Protein AF-A0A2V7E9S0-F1 (afdb_monomer_lite)

Secondary structure (DSSP, 8-state):
--SSSSSSTTSSSSS---S-S-GGGEE-TT--HHHHHHHHHHHHHHTB-SSSTT-B-HHHHHHHHHHTT-EEPPP-

Radius of gyration: 16.72 Å; chains: 1; bounding box: 44×23×48 Å

Structure (mmCIF, N/CA/C/O backbone):
data_AF-A0A2V7E9S0-F1
#
_entry.id   AF-A0A2V7E9S0-F1
#
loop_
_atom_site.group_PDB
_atom_site.id
_atom_site.type_symbol
_atom_site.label_atom_id
_atom_site.label_alt_id
_atom_site.label_comp_id
_atom_site.label_asym_id
_atom_site.label_entity_id
_atom_site.label_seq_id
_atom_site.pdbx_PDB_ins_code
_atom_site.Cartn_x
_atom_site.Cartn_y
_atom_site.Cartn_z
_atom_site.occupancy
_atom_site.B_iso_or_equiv
_atom_site.auth_seq_id
_atom_site.auth_comp_id
_atom_site.auth_asym_id
_atom_site.auth_ato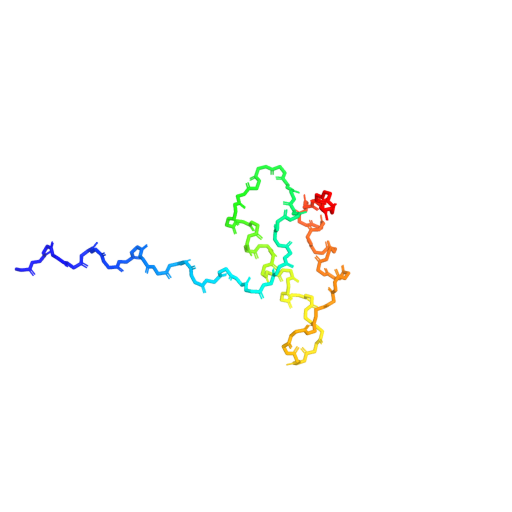m_id
_atom_site.pdbx_PDB_model_num
ATOM 1 N N . MET A 1 1 ? 30.151 3.716 33.783 1.00 45.59 1 MET A N 1
ATOM 2 C CA . MET A 1 1 ? 29.615 4.642 32.763 1.00 45.59 1 MET A CA 1
ATOM 3 C C . MET A 1 1 ? 28.652 3.890 31.835 1.00 45.59 1 MET A C 1
ATOM 5 O O . MET A 1 1 ? 28.957 3.694 30.673 1.00 45.59 1 MET A O 1
ATOM 9 N N . HIS A 1 2 ? 27.514 3.401 32.352 1.00 39.09 2 HIS A N 1
ATOM 10 C CA . HIS A 1 2 ? 26.656 2.412 31.658 1.00 39.09 2 HIS A CA 1
ATOM 11 C C . HIS A 1 2 ? 25.181 2.841 31.523 1.00 39.09 2 HIS A C 1
ATOM 13 O O . HIS A 1 2 ? 24.308 1.997 31.374 1.00 39.09 2 HIS A O 1
ATOM 19 N N . ARG A 1 3 ? 24.858 4.137 31.631 1.00 53.03 3 ARG A N 1
ATOM 20 C CA . ARG A 1 3 ? 23.452 4.601 31.683 1.00 53.03 3 ARG A CA 1
ATOM 21 C C . ARG A 1 3 ? 23.084 5.685 30.669 1.00 53.03 3 ARG A C 1
ATOM 23 O O . ARG A 1 3 ? 22.098 6.377 30.865 1.00 53.03 3 ARG A O 1
ATOM 30 N N . LEU A 1 4 ? 23.855 5.836 29.592 1.00 48.97 4 LEU A N 1
ATOM 31 C CA . LEU A 1 4 ? 23.581 6.837 28.546 1.00 48.97 4 LEU A CA 1
ATOM 32 C C . LEU A 1 4 ? 23.554 6.249 27.126 1.00 48.97 4 LEU A C 1
ATOM 34 O O . LEU A 1 4 ? 23.616 6.990 26.157 1.00 48.97 4 LEU A O 1
ATOM 38 N N . ALA A 1 5 ? 23.454 4.924 26.983 1.00 49.25 5 ALA A N 1
ATOM 39 C CA . ALA A 1 5 ? 23.463 4.260 25.673 1.00 49.25 5 ALA A CA 1
ATOM 40 C C . ALA A 1 5 ? 22.079 3.761 25.212 1.00 49.25 5 ALA A C 1
ATOM 42 O O . ALA A 1 5 ? 21.981 3.084 24.196 1.00 49.25 5 ALA A O 1
ATOM 43 N N . ALA A 1 6 ? 21.004 4.073 25.944 1.00 51.34 6 ALA A N 1
ATOM 44 C CA . ALA A 1 6 ? 19.672 3.508 25.695 1.00 51.34 6 ALA A CA 1
ATOM 45 C C . ALA A 1 6 ? 18.658 4.501 25.090 1.00 51.34 6 ALA A C 1
ATOM 47 O O . ALA A 1 6 ? 17.462 4.244 25.137 1.00 51.34 6 ALA A O 1
ATOM 48 N N . LEU A 1 7 ? 19.106 5.636 24.541 1.00 48.41 7 LEU A N 1
ATOM 49 C CA . LEU A 1 7 ? 18.208 6.683 24.016 1.00 48.41 7 LEU A CA 1
ATOM 50 C C . LEU A 1 7 ? 18.297 6.910 22.498 1.00 48.41 7 LEU A C 1
ATOM 52 O O . LEU A 1 7 ? 17.685 7.843 21.993 1.00 48.41 7 LEU A O 1
ATOM 56 N N . ILE A 1 8 ? 19.018 6.068 21.749 1.00 53.47 8 ILE A N 1
ATOM 57 C CA . ILE A 1 8 ? 19.268 6.306 20.310 1.00 53.47 8 ILE A CA 1
ATOM 58 C C . ILE A 1 8 ? 18.363 5.458 19.387 1.00 53.47 8 ILE A C 1
ATOM 60 O O . ILE A 1 8 ? 18.320 5.682 18.184 1.00 53.47 8 ILE A O 1
ATOM 64 N N . VAL A 1 9 ? 17.568 4.517 19.909 1.00 52.41 9 VAL A N 1
ATOM 65 C CA . VAL A 1 9 ? 16.888 3.515 19.053 1.00 52.41 9 VAL A CA 1
ATOM 66 C C . VAL A 1 9 ? 15.487 3.929 18.562 1.00 52.41 9 VAL A C 1
ATOM 68 O O . VAL A 1 9 ? 14.944 3.294 17.667 1.00 52.41 9 VAL A O 1
ATOM 71 N N . LEU A 1 10 ? 14.889 5.014 19.064 1.00 51.12 10 LEU A N 1
ATOM 72 C CA . LEU A 1 10 ? 13.478 5.334 18.767 1.00 51.12 10 LEU A CA 1
ATOM 73 C C . LEU A 1 10 ? 13.252 6.385 17.667 1.00 51.12 10 LEU A C 1
ATOM 75 O O . LEU A 1 10 ? 12.110 6.691 17.343 1.00 51.12 10 LEU A O 1
ATOM 79 N N . MET A 1 11 ? 14.311 6.913 17.052 1.00 49.34 11 MET A N 1
ATOM 80 C CA . MET A 1 11 ? 14.219 8.042 16.115 1.00 49.34 11 MET A CA 1
ATOM 81 C C . MET A 1 11 ? 14.725 7.661 14.718 1.00 49.34 11 MET A C 1
ATOM 83 O O . MET A 1 11 ? 15.581 8.323 14.146 1.00 49.34 11 MET A O 1
ATOM 87 N N . GLY A 1 12 ? 14.248 6.536 14.182 1.00 46.03 12 GLY A N 1
ATOM 88 C CA . GLY A 1 12 ? 14.768 5.988 12.921 1.00 46.03 12 GLY A CA 1
ATOM 89 C C . GLY A 1 12 ? 13.747 5.316 12.009 1.00 46.03 12 GLY A C 1
ATOM 90 O O . GLY A 1 12 ? 14.150 4.659 11.058 1.00 46.03 12 GLY A O 1
ATOM 91 N N . LEU A 1 13 ? 12.444 5.448 12.273 1.00 50.81 13 LEU A N 1
ATOM 92 C CA . LEU A 1 13 ? 11.390 4.778 11.489 1.00 50.81 13 LEU A CA 1
ATOM 93 C C . LEU A 1 13 ? 10.480 5.742 10.705 1.00 50.81 13 LEU A C 1
ATOM 95 O O . LEU A 1 13 ? 9.489 5.317 10.127 1.00 50.81 13 LEU A O 1
ATOM 99 N N . GLY A 1 14 ? 10.823 7.033 10.638 1.00 48.09 14 GLY A N 1
ATOM 100 C CA . GLY A 1 14 ? 9.977 8.064 10.015 1.00 48.09 14 GLY A CA 1
ATOM 101 C C . GLY A 1 14 ? 10.232 8.373 8.533 1.00 48.09 14 GLY A C 1
ATOM 102 O O . GLY A 1 14 ? 9.564 9.245 7.990 1.00 48.09 14 GLY A O 1
ATOM 103 N N . LEU A 1 15 ? 11.190 7.722 7.859 1.00 46.34 15 LEU A N 1
ATOM 104 C CA . LEU A 1 15 ? 11.665 8.159 6.527 1.00 46.34 15 LEU A CA 1
ATOM 105 C C . LEU A 1 15 ? 11.382 7.183 5.375 1.00 46.34 15 LEU A C 1
ATOM 107 O O . LEU A 1 15 ? 12.052 7.226 4.347 1.00 46.34 15 LEU A O 1
ATOM 111 N N . LEU A 1 16 ? 10.357 6.341 5.506 1.00 49.12 16 LEU A N 1
ATOM 112 C CA . LEU A 1 16 ? 9.811 5.565 4.384 1.00 49.12 16 LEU A CA 1
ATOM 113 C C . LEU A 1 16 ? 8.308 5.812 4.186 1.00 49.12 16 LEU A C 1
ATOM 115 O O . LEU A 1 16 ? 7.593 4.950 3.679 1.00 49.12 16 LEU A O 1
ATOM 119 N N . ALA A 1 17 ? 7.827 7.016 4.520 1.00 49.56 17 ALA A N 1
ATOM 120 C CA . ALA A 1 17 ? 6.627 7.551 3.885 1.00 49.56 17 ALA A CA 1
ATOM 121 C C . ALA A 1 17 ? 6.980 7.809 2.413 1.00 49.56 17 ALA A C 1
ATOM 123 O O . ALA A 1 17 ? 7.471 8.874 2.038 1.00 49.56 17 ALA A O 1
ATOM 124 N N . GLY A 1 18 ? 6.849 6.757 1.605 1.00 42.78 18 GLY A N 1
ATOM 125 C CA . GLY A 1 18 ? 7.134 6.779 0.184 1.00 42.78 18 GLY A CA 1
ATOM 126 C C . GLY A 1 18 ? 6.449 7.971 -0.471 1.00 42.78 18 GLY A C 1
ATOM 127 O O . GLY A 1 18 ? 5.246 8.182 -0.324 1.00 42.78 18 GLY A O 1
ATOM 128 N N . CYS A 1 19 ? 7.238 8.746 -1.208 1.00 47.75 19 CYS A N 1
ATOM 129 C CA . CYS A 1 19 ? 6.739 9.691 -2.191 1.00 47.75 19 CYS A CA 1
ATOM 130 C C . CYS A 1 19 ? 5.963 8.884 -3.244 1.00 47.75 19 CYS A C 1
ATOM 132 O O . CYS A 1 19 ? 6.530 8.287 -4.155 1.00 47.75 19 CYS A O 1
ATOM 134 N N . GLY A 1 20 ? 4.663 8.767 -3.017 1.00 43.16 20 GLY A N 1
ATOM 135 C CA . GLY A 1 20 ? 3.746 7.908 -3.746 1.00 43.16 20 GLY A CA 1
ATOM 136 C C . GLY A 1 20 ? 2.345 8.222 -3.255 1.00 43.16 20 GLY A C 1
ATOM 137 O O . GLY A 1 20 ? 1.750 7.474 -2.489 1.00 43.16 20 GLY A O 1
ATOM 138 N N . SER A 1 21 ? 1.869 9.406 -3.627 1.00 43.78 21 SER A N 1
ATOM 139 C CA . SER A 1 21 ? 0.529 9.910 -3.340 1.00 43.78 21 SER A CA 1
ATOM 140 C C . SER A 1 21 ? -0.525 8.892 -3.796 1.00 43.78 21 SER A C 1
ATOM 142 O O . SER A 1 21 ? -0.800 8.800 -4.984 1.00 43.78 21 SER A O 1
ATOM 144 N N . THR A 1 22 ? -1.036 8.055 -2.886 1.00 50.88 22 THR A N 1
ATOM 145 C CA . THR A 1 22 ? -2.258 7.222 -3.042 1.00 50.88 22 THR A CA 1
ATOM 146 C C . THR A 1 22 ? -2.707 6.547 -1.729 1.00 50.88 22 THR A C 1
ATOM 148 O O . THR A 1 22 ? -3.706 5.834 -1.734 1.00 50.88 22 THR A O 1
ATOM 151 N N . SER A 1 23 ? -2.029 6.749 -0.590 1.00 51.69 23 SER A N 1
ATOM 152 C CA . SER A 1 23 ? -2.375 6.076 0.678 1.00 51.69 23 SER A CA 1
ATOM 153 C C . SER A 1 23 ? -3.594 6.665 1.398 1.00 51.69 23 SER A C 1
ATOM 155 O O . SER A 1 23 ? -4.221 5.974 2.190 1.00 51.69 23 SER A O 1
ATOM 157 N N . GLY A 1 24 ? -3.986 7.909 1.107 1.00 58.19 24 GLY A N 1
ATOM 158 C CA . GLY A 1 24 ? -5.092 8.583 1.807 1.00 58.19 24 GLY A CA 1
ATOM 159 C C . GLY A 1 24 ? -6.501 8.129 1.408 1.00 58.19 24 GLY A C 1
ATOM 160 O O . GLY A 1 24 ? -7.474 8.695 1.894 1.00 58.19 24 GLY A O 1
ATOM 161 N N . GLY A 1 25 ? -6.621 7.163 0.494 1.00 78.94 25 GLY A N 1
ATOM 162 C CA . GLY A 1 25 ? -7.892 6.773 -0.107 1.00 78.94 25 GLY A CA 1
ATOM 163 C C . GLY A 1 25 ? -8.339 5.350 0.194 1.00 78.94 25 GLY A C 1
ATOM 164 O O . GLY A 1 25 ? -9.270 4.914 -0.454 1.00 78.94 25 GLY A O 1
ATOM 165 N N . TRP A 1 26 ? -7.715 4.595 1.097 1.00 88.81 26 TRP A N 1
ATOM 166 C CA . TRP A 1 26 ? -8.108 3.202 1.355 1.00 88.81 26 TRP A CA 1
ATOM 167 C C . TRP A 1 26 ? -8.657 3.026 2.764 1.00 88.81 26 TRP A C 1
ATOM 169 O O . TRP A 1 26 ? -8.110 3.563 3.721 1.00 88.81 26 TRP A O 1
ATOM 179 N N . THR A 1 27 ? -9.735 2.254 2.892 1.00 89.94 27 THR A N 1
ATOM 180 C CA . THR A 1 27 ? -10.380 1.970 4.180 1.00 89.94 27 THR A CA 1
ATOM 181 C C . THR A 1 27 ? -10.722 0.490 4.307 1.00 89.94 27 THR A C 1
ATOM 183 O O . THR A 1 27 ? -11.111 -0.142 3.329 1.00 89.94 27 THR A O 1
ATOM 186 N N . LYS A 1 28 ? -10.565 -0.074 5.508 1.00 89.94 28 LYS A N 1
ATOM 187 C CA . LYS A 1 28 ? -10.932 -1.456 5.855 1.00 89.94 28 LYS A CA 1
ATOM 188 C C . LYS A 1 28 ? -11.302 -1.524 7.346 1.00 89.94 28 LYS A C 1
ATOM 190 O O . LYS A 1 28 ? -10.667 -0.823 8.139 1.00 89.94 28 LYS A O 1
ATOM 195 N N . PRO A 1 29 ? -12.284 -2.349 7.765 1.00 89.88 29 PRO A N 1
ATOM 196 C CA . PRO A 1 29 ? -12.605 -2.518 9.182 1.00 89.88 29 PRO 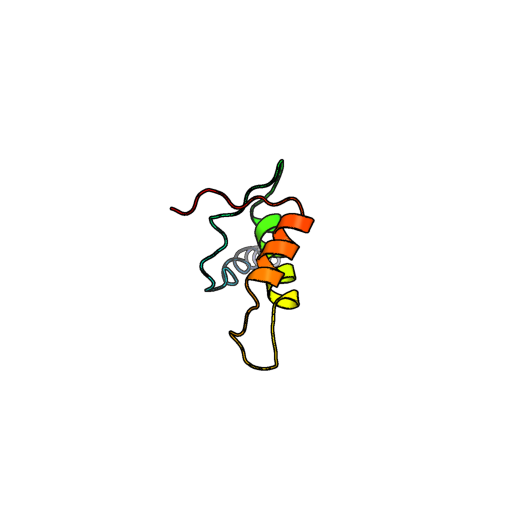A CA 1
ATOM 197 C C . PRO A 1 29 ? -11.379 -2.928 10.009 1.00 89.88 29 PRO A C 1
ATOM 199 O O . PRO A 1 29 ? -10.703 -3.901 9.678 1.00 89.88 29 PRO A O 1
ATOM 202 N N . GLY A 1 30 ? -11.099 -2.182 11.081 1.00 89.31 30 GLY A N 1
ATOM 203 C CA . GLY A 1 30 ? -9.998 -2.475 12.005 1.00 89.31 30 GLY A CA 1
ATOM 204 C C . GLY A 1 30 ? -8.588 -2.249 11.446 1.00 89.31 30 GLY A C 1
ATOM 205 O O . GLY A 1 30 ? -7.640 -2.784 12.013 1.00 89.31 30 GLY A O 1
ATOM 206 N N . MET A 1 31 ? -8.425 -1.501 10.346 1.00 86.69 31 MET A N 1
ATOM 207 C CA . MET A 1 31 ? -7.089 -1.213 9.810 1.00 86.69 31 MET A CA 1
ATOM 208 C C . MET A 1 31 ? -6.274 -0.328 10.762 1.00 86.69 31 MET A C 1
ATOM 210 O O . MET A 1 31 ? -6.817 0.581 11.390 1.00 86.69 31 MET A O 1
ATOM 214 N N . THR A 1 32 ? -4.961 -0.544 10.793 1.00 90.62 32 THR A N 1
ATOM 215 C CA . THR A 1 32 ? -3.996 0.418 11.344 1.00 90.62 32 THR A CA 1
ATOM 216 C C 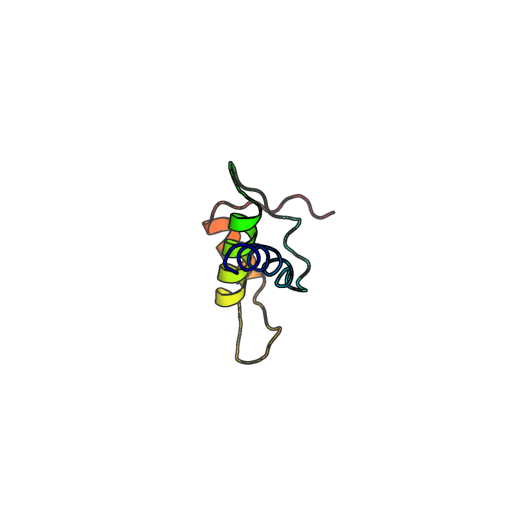. THR A 1 32 ? -3.248 1.106 10.205 1.00 90.62 32 THR A C 1
ATOM 218 O O . THR A 1 32 ? -3.216 0.598 9.078 1.00 90.62 32 THR A O 1
ATOM 221 N N . GLU A 1 33 ? -2.639 2.258 10.481 1.00 85.75 33 GLU A N 1
ATOM 222 C CA . GLU A 1 33 ? -1.828 2.973 9.489 1.00 85.75 33 GLU A CA 1
ATOM 223 C C . GLU A 1 33 ? -0.607 2.147 9.064 1.00 85.75 33 GLU A C 1
ATOM 225 O O . GLU A 1 33 ? -0.269 2.106 7.880 1.00 85.75 33 GLU A O 1
ATOM 230 N N . GLU A 1 34 ? 0.010 1.412 9.995 1.00 87.75 34 GLU A N 1
ATOM 231 C CA . GLU A 1 34 ? 1.138 0.527 9.695 1.00 87.75 34 GLU A CA 1
ATOM 232 C C . GLU A 1 34 ? 0.715 -0.624 8.781 1.00 87.75 34 GLU A C 1
ATOM 234 O O . GLU A 1 34 ? 1.405 -0.912 7.802 1.00 87.75 34 GLU A O 1
ATOM 239 N N . GLY A 1 35 ? -0.433 -1.250 9.062 1.00 90.31 35 GLY A N 1
ATOM 240 C CA . GLY A 1 35 ? -0.978 -2.323 8.232 1.00 90.31 35 GLY A CA 1
ATOM 241 C C . GLY A 1 35 ? -1.311 -1.833 6.823 1.00 90.31 35 GLY A C 1
ATOM 242 O O . GLY A 1 35 ? -0.922 -2.461 5.840 1.00 90.31 35 GLY A O 1
ATOM 243 N N . LEU A 1 36 ? -1.932 -0.654 6.710 1.00 90.88 36 LEU A N 1
ATOM 244 C CA . LEU A 1 36 ? -2.178 -0.012 5.419 1.00 90.88 36 LEU A CA 1
ATOM 245 C C . LEU A 1 36 ? -0.872 0.256 4.657 1.00 90.88 36 LEU A C 1
ATOM 247 O O . LEU A 1 36 ? -0.802 -0.001 3.454 1.00 90.88 36 LEU A O 1
ATOM 251 N N . GLY A 1 37 ? 0.168 0.744 5.334 1.00 89.06 37 GLY A N 1
ATOM 252 C CA . GLY A 1 37 ? 1.478 0.981 4.729 1.00 89.06 37 GLY A CA 1
ATOM 253 C C . GLY A 1 37 ? 2.131 -0.304 4.212 1.00 89.06 37 GLY A C 1
ATOM 254 O O . GLY A 1 37 ? 2.600 -0.344 3.072 1.00 89.06 37 GLY A O 1
ATOM 255 N N . GLN A 1 38 ? 2.121 -1.369 5.016 1.00 92.56 38 GLN A N 1
ATOM 256 C CA . GLN A 1 38 ? 2.666 -2.678 4.639 1.00 92.56 38 GLN A CA 1
ATOM 257 C C . GLN A 1 38 ? 1.935 -3.277 3.432 1.00 92.56 38 GLN A C 1
ATOM 259 O O . GLN A 1 38 ? 2.575 -3.716 2.471 1.00 92.56 38 GLN A O 1
ATOM 264 N N . ASP A 1 39 ? 0.606 -3.242 3.452 1.00 93.81 39 ASP A N 1
ATOM 265 C CA . ASP A 1 39 ? -0.233 -3.771 2.381 1.00 93.81 39 ASP A CA 1
ATOM 266 C C . ASP A 1 39 ? -0.060 -2.964 1.091 1.00 93.81 39 ASP A C 1
ATOM 268 O O . ASP A 1 39 ? 0.142 -3.543 0.023 1.00 93.81 39 ASP A O 1
ATOM 272 N N . THR A 1 40 ? -0.004 -1.633 1.199 1.00 91.25 40 THR A N 1
ATOM 273 C CA . THR A 1 40 ? 0.263 -0.731 0.070 1.00 91.25 40 THR A CA 1
ATOM 274 C C . THR A 1 40 ? 1.612 -1.038 -0.579 1.00 91.25 40 THR A C 1
ATOM 276 O O . THR A 1 40 ? 1.688 -1.196 -1.797 1.00 91.25 40 THR A O 1
ATOM 279 N N . LEU A 1 41 ? 2.688 -1.169 0.204 1.00 92.12 41 LEU A N 1
ATOM 280 C CA . LEU A 1 41 ? 4.026 -1.476 -0.320 1.00 92.12 41 LEU A CA 1
ATOM 281 C C . LEU A 1 41 ? 4.090 -2.859 -0.977 1.00 92.12 41 LEU A C 1
ATOM 283 O O . LEU A 1 41 ? 4.718 -3.023 -2.029 1.00 92.12 41 LEU A O 1
ATOM 287 N N . SER A 1 42 ? 3.429 -3.847 -0.374 1.00 93.81 42 SER A N 1
ATOM 288 C CA . SER A 1 42 ? 3.328 -5.197 -0.922 1.00 93.81 42 SER A CA 1
ATOM 289 C C . SER A 1 42 ? 2.584 -5.190 -2.262 1.00 93.81 42 SER A C 1
ATOM 291 O O . SER A 1 42 ? 3.115 -5.695 -3.252 1.00 93.81 42 SER A O 1
ATOM 293 N N . CYS A 1 43 ? 1.423 -4.534 -2.332 1.00 93.19 43 CYS A N 1
ATOM 294 C CA . CYS A 1 43 ? 0.630 -4.426 -3.555 1.00 93.19 43 CYS A CA 1
ATOM 295 C C . CYS A 1 43 ? 1.318 -3.593 -4.644 1.00 93.19 43 CYS A C 1
ATOM 297 O O . CYS A 1 43 ? 1.245 -3.942 -5.817 1.00 93.19 43 CYS A O 1
ATOM 299 N N . LEU A 1 44 ? 2.040 -2.525 -4.289 1.00 90.56 44 LEU A N 1
ATOM 300 C CA . LEU A 1 44 ? 2.848 -1.765 -5.247 1.00 90.56 44 LEU A CA 1
ATOM 301 C C . LEU A 1 44 ? 3.994 -2.600 -5.816 1.00 90.56 44 LEU A C 1
ATOM 303 O O . LEU A 1 44 ? 4.321 -2.456 -6.989 1.00 90.56 44 LEU A O 1
ATOM 307 N N . THR A 1 45 ? 4.608 -3.463 -5.004 1.00 90.69 45 THR A N 1
ATOM 308 C CA . THR A 1 45 ? 5.673 -4.364 -5.463 1.00 90.69 45 THR A CA 1
ATOM 309 C C . THR A 1 45 ? 5.136 -5.382 -6.464 1.00 90.69 45 THR A C 1
ATOM 311 O O . THR A 1 45 ? 5.757 -5.577 -7.506 1.00 90.69 45 THR A O 1
ATOM 314 N N . ASP A 1 46 ? 3.969 -5.966 -6.187 1.00 90.94 46 ASP A N 1
ATOM 315 C CA . ASP A 1 46 ? 3.282 -6.892 -7.095 1.00 90.94 46 ASP A CA 1
ATOM 316 C C . ASP A 1 46 ? 2.787 -6.204 -8.383 1.00 90.94 46 ASP A C 1
ATOM 318 O O . ASP A 1 46 ? 2.792 -6.797 -9.461 1.00 90.94 46 ASP A O 1
ATOM 322 N N . ALA A 1 47 ? 2.409 -4.928 -8.298 1.00 91.94 47 ALA A N 1
ATOM 323 C CA . ALA A 1 47 ? 1.934 -4.127 -9.423 1.00 91.94 47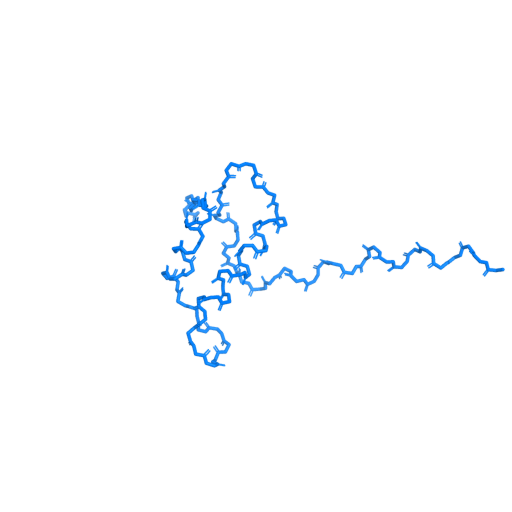 ALA A CA 1
ATOM 324 C C . ALA A 1 47 ? 3.046 -3.569 -10.330 1.00 91.94 47 ALA A C 1
ATOM 326 O O . ALA A 1 47 ? 2.744 -2.934 -11.343 1.00 91.94 47 ALA A O 1
ATOM 327 N N . ARG A 1 48 ? 4.330 -3.765 -10.001 1.00 89.81 48 ARG A N 1
ATOM 328 C CA . ARG A 1 48 ? 5.438 -3.285 -10.841 1.00 89.81 48 ARG A CA 1
ATOM 329 C C . ARG A 1 48 ? 5.455 -4.008 -12.182 1.00 89.81 48 ARG A C 1
ATOM 331 O O . ARG A 1 48 ? 5.608 -5.225 -12.244 1.00 89.81 48 ARG A O 1
ATOM 338 N N . THR A 1 49 ? 5.377 -3.244 -13.265 1.00 81.56 49 THR A N 1
ATOM 339 C CA . THR A 1 49 ? 5.453 -3.767 -14.631 1.00 81.56 49 THR A CA 1
ATOM 340 C C . THR A 1 49 ? 6.791 -3.397 -15.265 1.00 81.56 49 THR A C 1
ATOM 342 O O . THR A 1 49 ? 6.966 -2.358 -15.893 1.00 81.56 49 THR A O 1
ATOM 345 N N . GLY A 1 50 ? 7.769 -4.287 -15.092 1.00 71.12 50 GLY A N 1
ATOM 346 C CA . GLY A 1 50 ? 9.082 -4.194 -15.729 1.00 71.12 50 GLY A CA 1
ATOM 347 C C . GLY A 1 50 ? 10.192 -3.600 -14.851 1.00 71.12 50 GLY A C 1
ATOM 348 O O . GLY A 1 50 ? 9.976 -3.240 -13.696 1.00 71.12 50 GLY A O 1
ATOM 349 N N . PRO A 1 51 ? 11.421 -3.513 -15.393 1.00 69.88 51 PRO A N 1
ATOM 350 C CA . PRO A 1 51 ? 12.617 -3.146 -14.630 1.00 69.88 51 PRO A CA 1
ATOM 351 C C . PRO A 1 51 ? 12.727 -1.641 -14.351 1.00 69.88 51 PRO A C 1
ATOM 353 O O . PRO A 1 51 ? 13.615 -1.212 -13.616 1.00 69.88 51 PRO A O 1
ATOM 356 N N . ARG A 1 52 ? 11.864 -0.817 -14.961 1.00 68.56 52 ARG A N 1
ATOM 357 C CA . ARG A 1 52 ? 11.884 0.636 -14.782 1.00 68.56 52 ARG A CA 1
ATOM 358 C C . ARG A 1 52 ? 11.134 1.018 -13.513 1.00 68.56 52 ARG A C 1
ATOM 360 O O . ARG A 1 52 ? 9.948 0.731 -13.364 1.00 68.56 52 ARG A O 1
ATOM 367 N N . VAL A 1 53 ? 11.827 1.733 -12.632 1.00 65.00 53 VAL A N 1
ATOM 368 C CA . VAL A 1 53 ? 11.226 2.376 -11.461 1.00 65.00 53 VAL A CA 1
ATOM 369 C C . VAL A 1 53 ? 10.123 3.328 -11.939 1.00 65.00 53 VAL A C 1
ATOM 371 O O . VAL A 1 53 ? 10.376 4.192 -12.775 1.00 65.00 53 VAL A O 1
ATOM 374 N N . GLY A 1 54 ? 8.901 3.151 -11.432 1.00 68.75 54 GLY A N 1
ATOM 375 C CA . GLY A 1 54 ? 7.756 4.026 -11.718 1.00 68.75 54 GLY A CA 1
ATOM 376 C C . GLY A 1 54 ? 6.680 3.444 -12.640 1.00 68.75 54 GLY A C 1
ATOM 377 O O . GLY A 1 54 ? 5.595 4.016 -12.707 1.00 68.75 54 GLY A O 1
ATOM 378 N N . MET A 1 55 ? 6.912 2.300 -13.298 1.00 81.88 55 MET A N 1
ATOM 379 C CA . MET A 1 55 ? 5.836 1.586 -13.999 1.00 81.88 55 MET A CA 1
ATOM 380 C C . MET A 1 55 ? 5.030 0.747 -13.005 1.00 81.88 55 MET A C 1
ATOM 382 O O . MET A 1 55 ? 5.450 -0.335 -12.595 1.00 81.88 55 MET A O 1
ATOM 386 N N . ILE A 1 56 ? 3.881 1.281 -12.597 1.00 86.44 56 ILE A N 1
ATOM 387 C CA . ILE A 1 56 ? 2.908 0.605 -11.738 1.00 86.44 56 ILE A CA 1
ATOM 388 C C . ILE A 1 56 ? 1.646 0.351 -12.555 1.00 86.44 56 ILE A C 1
ATOM 390 O O . ILE A 1 56 ? 1.022 1.292 -13.048 1.00 86.44 56 ILE A O 1
ATOM 394 N N . ASP A 1 57 ? 1.255 -0.915 -12.663 1.00 89.81 57 ASP A N 1
ATOM 395 C CA . ASP A 1 57 ? -0.071 -1.297 -13.132 1.00 89.81 57 ASP A CA 1
ATOM 396 C C . ASP A 1 57 ? -1.104 -0.938 -12.055 1.00 89.81 57 ASP A C 1
ATOM 398 O O . ASP A 1 57 ? -1.232 -1.591 -11.016 1.00 89.81 57 ASP A O 1
ATOM 402 N N . GLN A 1 58 ? -1.835 0.147 -12.300 1.00 88.75 58 GLN A N 1
ATOM 403 C CA . GLN A 1 58 ? -2.824 0.672 -11.362 1.00 88.75 58 GLN A CA 1
ATOM 404 C C . GLN A 1 58 ? -4.007 -0.281 -11.160 1.00 88.75 58 GLN A C 1
ATOM 406 O O . GLN A 1 58 ? -4.588 -0.304 -10.077 1.00 88.75 58 GLN A O 1
ATOM 411 N N . ASP A 1 59 ? -4.368 -1.087 -12.160 1.00 91.00 59 ASP A N 1
ATOM 412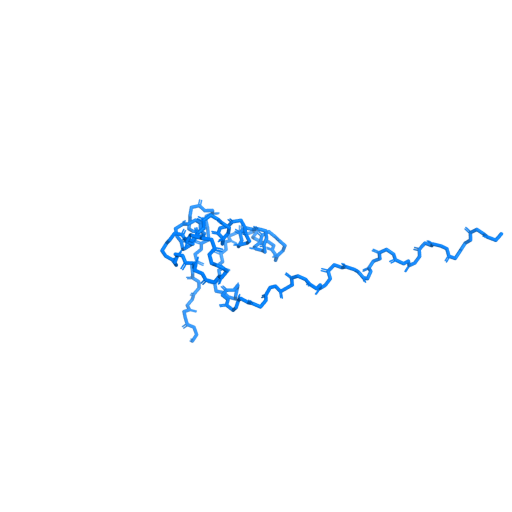 C CA . ASP A 1 59 ? -5.442 -2.070 -12.016 1.00 91.00 59 ASP A CA 1
ATOM 413 C C . ASP A 1 59 ? -5.003 -3.218 -11.119 1.00 91.00 59 ASP A C 1
ATOM 415 O O . ASP A 1 59 ? -5.756 -3.649 -10.245 1.00 91.00 59 ASP A O 1
ATOM 419 N N . ARG A 1 60 ? -3.766 -3.682 -11.295 1.00 91.62 60 ARG A N 1
ATOM 420 C CA . ARG A 1 60 ? -3.160 -4.711 -10.449 1.00 91.62 60 ARG A CA 1
ATOM 421 C C . ARG A 1 60 ? -3.033 -4.247 -9.001 1.00 91.62 60 ARG A C 1
ATOM 423 O O . ARG A 1 60 ? -3.443 -4.968 -8.096 1.00 91.62 60 ARG A O 1
ATOM 430 N N . TYR A 1 61 ? -2.578 -3.012 -8.786 1.00 92.25 61 TYR A N 1
ATOM 431 C CA . TYR A 1 61 ? -2.536 -2.398 -7.458 1.00 92.25 61 TYR A CA 1
ATOM 432 C C . TYR A 1 61 ? -3.930 -2.315 -6.814 1.00 92.25 61 TYR A C 1
ATOM 434 O O . 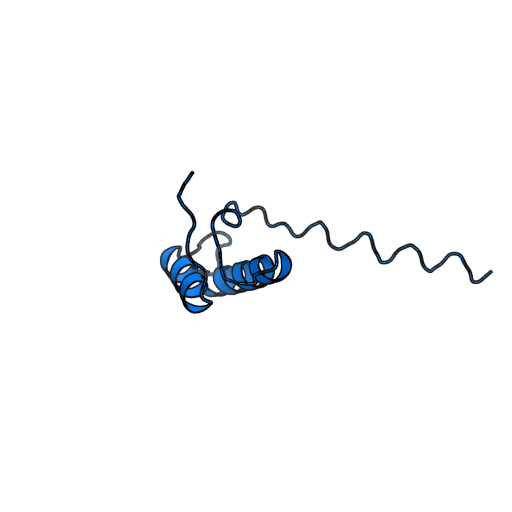TYR A 1 61 ? -4.115 -2.777 -5.687 1.00 92.25 61 TYR A O 1
ATOM 442 N N . ARG A 1 62 ? -4.930 -1.784 -7.536 1.00 92.50 62 ARG A N 1
ATOM 443 C CA . ARG A 1 62 ? -6.305 -1.646 -7.022 1.00 92.50 62 ARG A CA 1
ATOM 444 C C . ARG A 1 62 ? -6.940 -2.990 -6.674 1.00 92.50 62 ARG A C 1
ATOM 446 O O . ARG A 1 62 ? -7.576 -3.090 -5.629 1.00 92.50 62 ARG A O 1
ATOM 453 N N . ARG A 1 63 ? -6.756 -4.014 -7.515 1.00 94.50 63 ARG A N 1
ATOM 454 C CA . ARG A 1 63 ? -7.250 -5.373 -7.238 1.00 94.50 63 ARG A CA 1
ATOM 455 C C . ARG A 1 63 ? -6.577 -5.968 -6.006 1.00 94.50 63 ARG A C 1
ATOM 457 O O . ARG A 1 63 ? -7.281 -6.434 -5.126 1.00 94.50 63 ARG A O 1
ATOM 464 N N . CYS A 1 64 ? -5.255 -5.846 -5.880 1.00 95.44 64 CYS A N 1
ATOM 465 C CA . CYS A 1 64 ? -4.539 -6.338 -4.701 1.00 95.44 64 CYS A CA 1
ATOM 466 C C . CYS A 1 64 ? -5.049 -5.703 -3.396 1.00 95.44 64 CYS A C 1
ATOM 468 O O . CYS A 1 64 ? -5.258 -6.403 -2.406 1.00 95.44 64 CYS A O 1
ATOM 470 N N . MET A 1 65 ? -5.304 -4.391 -3.392 1.00 95.12 65 MET A N 1
ATOM 471 C CA . MET A 1 65 ? -5.888 -3.713 -2.229 1.00 95.12 65 MET A CA 1
ATOM 472 C C . MET A 1 65 ? -7.306 -4.224 -1.928 1.00 95.12 65 MET A C 1
ATOM 474 O O . MET A 1 65 ? -7.619 -4.524 -0.773 1.00 95.12 65 MET A O 1
ATOM 478 N N . ALA A 1 66 ? -8.144 -4.387 -2.955 1.00 94.81 66 ALA A N 1
ATOM 479 C CA . ALA A 1 66 ? -9.496 -4.927 -2.813 1.00 94.81 66 ALA A CA 1
ATOM 480 C C . ALA A 1 66 ? -9.511 -6.370 -2.281 1.00 94.81 66 ALA A C 1
ATOM 482 O O . ALA A 1 66 ? -10.290 -6.675 -1.379 1.00 94.81 66 ALA A O 1
ATOM 483 N N . ASP A 1 67 ? -8.606 -7.229 -2.754 1.00 96.56 67 ASP A N 1
ATOM 484 C CA . ASP A 1 67 ? -8.462 -8.617 -2.295 1.00 96.56 67 ASP A CA 1
ATOM 485 C C . ASP A 1 67 ? -8.046 -8.693 -0.817 1.00 96.56 67 ASP A C 1
ATOM 487 O O . ASP A 1 67 ? -8.413 -9.623 -0.099 1.00 96.56 67 ASP A O 1
ATOM 491 N N . ARG A 1 68 ? -7.334 -7.673 -0.318 1.00 94.69 68 ARG A N 1
ATOM 492 C CA . ARG A 1 68 ? -7.029 -7.514 1.114 1.00 94.69 68 ARG A CA 1
ATOM 493 C C . ARG A 1 68 ? -8.191 -6.939 1.922 1.00 94.69 68 ARG A C 1
ATOM 495 O O . ARG A 1 68 ? -8.066 -6.800 3.140 1.00 94.69 68 ARG A O 1
ATOM 502 N N . GLY A 1 69 ? -9.322 -6.638 1.291 1.00 94.75 69 GLY A N 1
ATOM 503 C CA . GLY A 1 69 ? -10.522 -6.098 1.925 1.00 94.75 69 GLY A CA 1
ATOM 504 C C . GLY A 1 69 ? -10.518 -4.578 2.072 1.00 94.75 69 GLY A C 1
ATOM 505 O O . GLY A 1 69 ? -11.313 -4.056 2.853 1.00 94.75 69 GLY A O 1
ATOM 506 N N . TYR A 1 70 ? -9.628 -3.870 1.369 1.00 93.88 70 TYR A N 1
ATOM 507 C CA . TYR A 1 70 ? -9.680 -2.414 1.312 1.00 93.88 70 TYR A CA 1
ATOM 508 C C . TYR A 1 70 ? -10.688 -1.937 0.276 1.00 93.88 70 TYR A C 1
ATOM 510 O O . TYR A 1 70 ? -10.781 -2.454 -0.834 1.00 93.88 70 TYR A O 1
ATOM 518 N N . VAL A 1 71 ? -11.396 -0.875 0.628 1.00 91.31 71 VAL A N 1
ATOM 519 C CA . VAL A 1 71 ? -12.301 -0.154 -0.258 1.00 91.31 71 VAL A CA 1
ATOM 520 C C . VAL A 1 71 ? -11.708 1.218 -0.516 1.00 91.31 71 VAL A C 1
ATOM 522 O O . VAL A 1 71 ? -11.249 1.885 0.419 1.00 91.31 71 VAL A O 1
ATOM 525 N N . ALA A 1 72 ? -11.700 1.634 -1.781 1.00 83.75 72 ALA A N 1
ATOM 526 C CA . ALA A 1 72 ? -11.306 2.987 -2.124 1.00 83.75 72 ALA A CA 1
ATOM 527 C C . ALA A 1 72 ? -12.358 3.947 -1.551 1.00 83.75 72 ALA A C 1
ATOM 529 O O . ALA A 1 72 ? -13.536 3.879 -1.902 1.00 83.75 72 ALA A O 1
ATOM 530 N N . GLY A 1 73 ? -11.937 4.813 -0.638 1.00 70.38 73 GLY A N 1
ATOM 531 C CA . GLY A 1 73 ? -12.680 5.983 -0.216 1.00 70.38 73 GLY A CA 1
ATOM 532 C C . GLY A 1 73 ? -12.945 6.920 -1.399 1.00 70.38 73 GLY A C 1
ATOM 533 O O . GLY A 1 73 ? -12.334 6.783 -2.465 1.00 70.38 73 GLY A O 1
ATOM 534 N N . PRO A 1 74 ? -13.876 7.868 -1.233 1.00 57.31 74 PRO A N 1
ATOM 535 C CA . PRO A 1 74 ? -14.241 8.788 -2.297 1.00 57.31 74 PRO A CA 1
ATOM 536 C C . PRO A 1 74 ? -13.005 9.529 -2.815 1.00 57.31 74 PRO A C 1
ATOM 538 O O . PRO A 1 74 ? -12.168 9.996 -2.037 1.00 57.31 74 PRO A O 1
ATOM 541 N N . ALA A 1 75 ? -12.898 9.639 -4.140 1.00 56.44 75 ALA A N 1
ATOM 542 C CA . ALA A 1 75 ? -11.940 10.545 -4.751 1.00 56.44 75 ALA A CA 1
ATOM 543 C C . ALA A 1 75 ? -12.289 11.969 -4.290 1.00 56.44 75 ALA A C 1
ATOM 545 O O . ALA A 1 75 ? -13.410 12.428 -4.502 1.00 56.44 75 ALA A O 1
ATOM 546 N N . LYS A 1 76 ? -11.351 12.607 -3.591 1.00 48.78 76 LYS A N 1
ATOM 547 C CA . LYS A 1 76 ? -11.439 14.016 -3.195 1.00 48.78 76 LYS A CA 1
ATOM 548 C C . LYS A 1 76 ? -11.331 14.947 -4.397 1.00 48.78 76 LYS A C 1
ATOM 550 O O . LYS A 1 76 ? -10.540 14.617 -5.314 1.00 48.78 76 LYS A O 1
#

pLDDT: mean 74.15, std 19.64, range [39.09, 96.56]

Foldseek 3Di:
DPPPPPPPPPPPDPPPPDPDPDLVFKDAPPDDSVNSVVQQVVQQVVQADDDDPPRGNVVSSVVSSVVVVIDGHDDD

Sequence (76 aa):
MHRLAALIVLMGLGLLAGCGSTSGGWTKPGMTEEGLGQDTLSCLTDARTGPRVGMIDQDRYRRCMADRGYVAGPAK